Protein AF-A0A7J3A8C7-F1 (afdb_monomer_lite)

pLDDT: mean 96.93, std 1.84, range [90.69, 98.81]

Sequence (141 aa):
MLKIVFAKIGMIGITPMIEGLFDERAVRKDIVIRSVYSGCRMEPSDAKEVLETALALKPQLLIFVTPYLQGEGPMAGVEMLIGSGVPSCVVSNTATKEVLNKLEENNIGYIIVDADPMIGAKKEFLDPVEMCLFNSDIIRV

Structure (mmCIF, N/CA/C/O backbone):
data_AF-A0A7J3A8C7-F1
#
_entry.id   AF-A0A7J3A8C7-F1
#
loop_
_atom_site.group_PDB
_atom_site.id
_atom_site.type_symbol
_atom_site.label_atom_id
_atom_site.label_alt_id
_atom_site.label_comp_id
_atom_site.label_asym_id
_atom_site.label_entity_id
_atom_site.label_seq_id
_atom_site.pdbx_PDB_ins_code
_atom_site.Cartn_x
_atom_site.Cartn_y
_atom_site.Cartn_z
_atom_site.occupancy
_atom_site.B_iso_or_equiv
_atom_site.auth_seq_id
_atom_site.auth_comp_id
_atom_site.auth_asym_id
_atom_site.auth_atom_id
_atom_site.pdbx_PDB_model_num
ATOM 1 N N . MET A 1 1 ? -14.189 -7.184 17.480 1.00 90.69 1 MET A N 1
ATOM 2 C CA . MET A 1 1 ? -13.796 -7.614 16.127 1.00 90.69 1 MET A CA 1
ATOM 3 C C . MET A 1 1 ? -13.256 -6.388 15.418 1.00 90.69 1 MET A C 1
ATOM 5 O O . MET A 1 1 ? -14.015 -5.447 15.232 1.00 90.69 1 MET A O 1
ATOM 9 N N . LEU A 1 2 ? -11.952 -6.352 15.164 1.00 97.50 2 LEU A N 1
ATOM 10 C CA . LEU A 1 2 ? -11.239 -5.210 14.601 1.00 97.50 2 LEU A CA 1
ATOM 11 C C . LEU A 1 2 ? -11.478 -5.141 13.089 1.00 97.50 2 LEU A C 1
ATOM 13 O O . LEU A 1 2 ? -11.140 -6.082 12.372 1.00 97.50 2 LEU A O 1
ATOM 17 N N . LYS A 1 3 ? -12.049 -4.041 12.594 1.00 98.31 3 LYS A N 1
ATOM 18 C CA . LYS A 1 3 ? -12.200 -3.830 11.148 1.00 98.31 3 LYS A CA 1
ATOM 19 C C . LYS A 1 3 ? -10.958 -3.159 10.565 1.00 98.31 3 LYS A C 1
ATOM 21 O O . LYS A 1 3 ? -10.685 -2.002 10.881 1.00 98.31 3 LYS A O 1
ATOM 26 N N . ILE A 1 4 ? -10.270 -3.870 9.680 1.00 98.62 4 ILE A N 1
ATOM 27 C CA . ILE A 1 4 ? -9.095 -3.394 8.951 1.00 98.62 4 ILE A CA 1
ATOM 28 C C . ILE A 1 4 ? -9.500 -3.170 7.493 1.00 98.62 4 ILE A C 1
ATOM 30 O O . ILE A 1 4 ? -10.114 -4.046 6.877 1.00 98.62 4 ILE A O 1
ATOM 34 N N . VAL A 1 5 ? -9.183 -2.002 6.941 1.00 98.75 5 VAL A N 1
ATOM 35 C CA . VAL A 1 5 ? -9.403 -1.711 5.520 1.00 98.75 5 VAL A CA 1
ATOM 36 C C . VAL A 1 5 ? -8.072 -1.386 4.864 1.00 98.75 5 VAL A C 1
ATOM 38 O O . VAL A 1 5 ? -7.371 -0.480 5.304 1.00 98.75 5 VAL A O 1
ATOM 41 N N . PHE A 1 6 ? -7.751 -2.113 3.800 1.00 98.75 6 PHE A N 1
ATOM 42 C CA . PHE A 1 6 ? -6.632 -1.807 2.925 1.00 98.75 6 PHE A CA 1
ATOM 43 C C . PHE A 1 6 ? -7.115 -0.875 1.815 1.00 98.75 6 PHE A C 1
ATOM 45 O O . PHE A 1 6 ? -8.023 -1.215 1.058 1.00 98.75 6 PHE A O 1
ATOM 52 N N . ALA A 1 7 ? -6.530 0.311 1.744 1.00 98.62 7 ALA A N 1
ATOM 53 C CA . ALA A 1 7 ? -6.711 1.265 0.664 1.00 98.62 7 ALA A CA 1
ATOM 54 C C . ALA A 1 7 ? -5.462 1.187 -0.209 1.00 98.62 7 ALA A C 1
ATOM 56 O O . ALA A 1 7 ? -4.366 1.470 0.264 1.00 98.62 7 ALA A O 1
ATOM 57 N N . LYS A 1 8 ? -5.593 0.744 -1.454 1.00 98.75 8 LYS A N 1
ATOM 58 C CA . LYS A 1 8 ? -4.440 0.470 -2.313 1.00 98.75 8 LYS A CA 1
ATOM 59 C C . LYS A 1 8 ? -4.504 1.349 -3.555 1.00 98.75 8 LYS A C 1
ATOM 61 O O . LYS A 1 8 ? -5.568 1.461 -4.165 1.00 98.75 8 LYS A O 1
ATOM 66 N N . ILE A 1 9 ? -3.374 1.934 -3.934 1.00 98.56 9 ILE A N 1
ATOM 67 C CA . ILE A 1 9 ? -3.182 2.578 -5.236 1.00 98.56 9 ILE A CA 1
ATOM 68 C C . ILE A 1 9 ? -1.831 2.169 -5.814 1.00 98.56 9 ILE A C 1
ATOM 70 O O . ILE A 1 9 ? -0.885 1.918 -5.070 1.00 98.56 9 ILE A O 1
ATOM 74 N N . GLY A 1 10 ? -1.729 2.082 -7.138 1.00 96.94 10 GLY A N 1
ATOM 75 C CA . GLY A 1 10 ? -0.509 1.592 -7.776 1.00 96.94 10 GLY A CA 1
ATOM 76 C C . GLY A 1 10 ? -0.201 0.132 -7.419 1.00 96.94 10 GLY A C 1
ATOM 77 O O . GLY A 1 10 ? -1.049 -0.610 -6.924 1.00 96.94 10 GLY A O 1
ATOM 78 N N . MET A 1 11 ? 1.012 -0.322 -7.717 1.00 95.25 11 MET A N 1
ATOM 79 C CA . MET A 1 11 ? 1.408 -1.702 -7.449 1.00 95.25 11 MET A CA 1
ATOM 80 C C . MET A 1 11 ? 2.887 -1.778 -7.089 1.00 95.25 11 MET A C 1
ATOM 82 O O . MET A 1 11 ? 3.732 -1.238 -7.801 1.00 95.25 11 MET A O 1
ATOM 86 N N . ILE A 1 12 ? 3.156 -2.473 -5.991 1.00 95.25 12 ILE A N 1
ATOM 87 C CA . ILE A 1 12 ? 4.460 -2.984 -5.566 1.00 95.25 12 ILE A CA 1
ATOM 88 C C . ILE A 1 12 ? 4.294 -4.479 -5.247 1.00 95.25 12 ILE A C 1
ATOM 90 O O . ILE A 1 12 ? 3.163 -4.973 -5.164 1.00 95.25 12 ILE A O 1
ATOM 94 N N . GLY A 1 13 ? 5.385 -5.214 -5.085 1.00 95.62 13 GLY A N 1
ATOM 95 C CA . GLY A 1 13 ? 5.386 -6.660 -4.873 1.00 95.62 13 GLY A CA 1
ATOM 96 C C . GLY A 1 13 ? 4.529 -7.118 -3.693 1.00 95.62 13 GLY A C 1
ATOM 97 O O . GLY A 1 13 ? 3.874 -8.157 -3.787 1.00 95.62 13 GLY A O 1
ATOM 98 N N . ILE A 1 14 ? 4.434 -6.332 -2.614 1.00 95.44 14 ILE A N 1
ATOM 99 C CA . ILE A 1 14 ? 3.587 -6.680 -1.459 1.00 95.44 14 ILE A CA 1
ATOM 100 C C . ILE A 1 14 ? 2.078 -6.472 -1.712 1.00 95.44 14 ILE A C 1
ATOM 102 O O . ILE A 1 14 ? 1.244 -7.112 -1.064 1.00 95.44 14 ILE A O 1
ATOM 106 N N . THR A 1 15 ? 1.691 -5.605 -2.659 1.00 96.00 15 THR A N 1
ATOM 107 C CA . THR A 1 15 ? 0.291 -5.196 -2.913 1.00 96.00 15 THR A CA 1
ATOM 108 C C . THR A 1 15 ? -0.698 -6.361 -3.109 1.00 96.00 15 THR A C 1
ATOM 110 O O . THR A 1 15 ? -1.824 -6.249 -2.605 1.00 96.00 15 THR A O 1
ATOM 113 N N . PRO A 1 16 ? -0.354 -7.463 -3.811 1.00 93.81 16 PRO A N 1
ATOM 114 C CA . PRO A 1 16 ? -1.271 -8.585 -4.031 1.00 93.81 16 PRO A CA 1
ATOM 115 C C . PRO A 1 16 ? -1.482 -9.482 -2.807 1.00 93.81 16 PRO A C 1
ATOM 117 O O . PRO A 1 16 ? -2.489 -10.181 -2.744 1.00 93.81 16 PRO A O 1
ATOM 120 N N . MET A 1 17 ? -0.537 -9.494 -1.862 1.00 92.94 17 MET A N 1
ATOM 121 C CA . MET A 1 17 ? -0.492 -10.489 -0.783 1.00 92.94 17 MET A CA 1
ATOM 122 C C . MET A 1 17 ? -0.814 -9.915 0.593 1.00 92.94 17 MET A C 1
ATOM 124 O O . MET A 1 17 ? -1.193 -10.670 1.489 1.00 92.94 17 MET A O 1
ATOM 128 N N . ILE A 1 18 ? -0.664 -8.600 0.775 1.00 96.19 18 ILE A N 1
ATOM 129 C CA . ILE A 1 18 ? -0.623 -7.973 2.098 1.00 96.19 18 ILE A CA 1
ATOM 130 C C . ILE A 1 18 ? -1.844 -8.277 2.975 1.00 96.19 18 ILE A C 1
ATOM 132 O O . ILE A 1 18 ? -1.690 -8.472 4.177 1.00 96.19 18 ILE A O 1
ATOM 136 N N . GLU A 1 19 ? -3.048 -8.382 2.405 1.00 95.19 19 GLU A N 1
ATOM 137 C CA . GLU A 1 19 ? -4.246 -8.719 3.182 1.00 95.19 19 GLU A CA 1
ATOM 138 C C . GLU A 1 19 ? -4.251 -10.176 3.649 1.00 95.19 19 GLU A C 1
ATOM 140 O O . GLU A 1 19 ? -4.655 -10.470 4.775 1.00 95.19 19 GLU A O 1
ATOM 145 N N . GLY A 1 20 ? -3.774 -11.086 2.794 1.00 95.56 20 GLY A N 1
ATOM 146 C CA . GLY A 1 20 ? -3.700 -12.516 3.082 1.00 95.56 20 GLY A CA 1
ATOM 147 C C . GLY A 1 20 ? -2.740 -12.842 4.226 1.00 95.56 20 GLY A C 1
ATOM 148 O O . GLY A 1 20 ? -2.959 -13.820 4.934 1.00 95.56 20 GLY A O 1
ATOM 149 N N . LEU A 1 21 ? -1.735 -11.992 4.472 1.00 95.69 21 LEU A N 1
ATOM 150 C CA . LEU A 1 21 ? -0.782 -12.154 5.579 1.00 95.69 21 LEU A CA 1
ATOM 151 C C . LEU A 1 21 ? -1.441 -12.075 6.967 1.00 95.69 21 LEU A C 1
ATOM 153 O O . LEU A 1 21 ? -0.867 -12.544 7.947 1.00 95.69 21 LEU A O 1
ATOM 157 N N . PHE A 1 22 ? -2.629 -11.473 7.074 1.00 96.00 22 PHE A N 1
ATOM 158 C CA . PHE A 1 22 ? -3.314 -11.276 8.355 1.00 96.00 22 PHE A CA 1
ATOM 159 C C . PHE A 1 22 ? -4.270 -12.421 8.727 1.00 96.00 22 PHE A C 1
ATOM 161 O O . PHE A 1 22 ? -4.591 -12.564 9.915 1.00 96.00 22 PHE A O 1
ATOM 168 N N . ASP A 1 23 ? -4.746 -13.191 7.742 1.00 96.06 23 ASP A N 1
ATOM 169 C CA . ASP A 1 23 ? -5.695 -14.302 7.918 1.00 96.06 23 ASP A CA 1
ATOM 170 C C . ASP A 1 23 ? -5.688 -15.245 6.702 1.00 96.06 23 ASP A C 1
ATOM 172 O O . ASP A 1 23 ? -6.621 -15.289 5.898 1.00 96.06 23 ASP A O 1
ATOM 176 N N . GLU A 1 24 ? -4.617 -16.020 6.566 1.00 95.19 24 GLU A N 1
ATOM 177 C CA . GLU A 1 24 ? -4.309 -16.839 5.391 1.00 95.19 24 GLU A CA 1
ATOM 178 C C . GLU A 1 24 ? -5.337 -17.949 5.123 1.00 95.19 24 GLU A C 1
ATOM 180 O O . GLU A 1 24 ? -5.502 -18.403 3.991 1.00 95.19 24 GLU A O 1
ATOM 185 N N . ARG A 1 25 ? -6.049 -18.385 6.170 1.00 96.12 25 ARG A N 1
ATOM 186 C CA . ARG A 1 25 ? -7.102 -19.412 6.099 1.00 96.12 25 ARG A CA 1
ATOM 187 C C . ARG A 1 25 ? -8.513 -18.858 6.279 1.00 96.12 25 ARG A C 1
ATOM 189 O O . ARG A 1 25 ? -9.456 -19.647 6.261 1.00 96.12 25 ARG A O 1
ATOM 196 N N . ALA A 1 26 ? -8.675 -17.546 6.452 1.00 95.25 26 ALA A N 1
ATOM 197 C CA . ALA A 1 26 ? -9.965 -16.903 6.715 1.00 95.25 26 ALA A CA 1
ATOM 198 C C . ALA A 1 26 ? -10.720 -17.491 7.932 1.00 95.25 26 ALA A C 1
ATOM 200 O O . ALA A 1 26 ? -11.943 -17.651 7.906 1.00 95.25 26 ALA A O 1
ATOM 201 N N . VAL A 1 27 ? -9.995 -17.875 8.990 1.00 96.94 27 VAL A N 1
ATOM 202 C CA . VAL A 1 27 ? -10.575 -18.516 10.193 1.00 96.94 27 VAL A CA 1
ATOM 203 C C . VAL A 1 27 ? -10.544 -17.619 11.423 1.00 96.94 27 VAL A C 1
ATOM 205 O O . VAL A 1 27 ? -11.119 -17.979 12.461 1.00 96.94 27 VAL A O 1
ATOM 208 N N . ARG A 1 28 ? -9.882 -16.460 11.345 1.00 97.44 28 ARG A N 1
ATOM 209 C CA . ARG A 1 28 ? -9.836 -15.527 12.466 1.00 97.44 28 ARG A CA 1
ATOM 210 C C . ARG A 1 28 ? -11.216 -14.939 12.732 1.00 97.44 28 ARG A C 1
ATOM 212 O O . ARG A 1 28 ? -11.961 -14.564 11.835 1.00 97.44 28 ARG A O 1
ATOM 219 N N . LYS A 1 29 ? -11.561 -14.854 14.016 1.00 96.94 29 LYS A N 1
ATOM 220 C CA . LYS A 1 29 ? -12.848 -14.309 14.492 1.00 96.94 29 LYS A CA 1
ATOM 221 C C . LYS A 1 29 ? -12.701 -12.934 15.134 1.00 96.94 29 LYS A C 1
ATOM 223 O O . LYS A 1 29 ? -13.690 -12.300 15.498 1.00 96.94 29 LYS A O 1
ATOM 228 N N . ASP A 1 30 ? -11.468 -12.486 15.319 1.00 97.62 30 ASP A N 1
ATOM 229 C CA . ASP A 1 30 ? -11.125 -11.248 15.998 1.00 97.62 30 ASP A CA 1
ATOM 230 C C . ASP A 1 30 ? -10.904 -10.076 15.034 1.00 97.62 30 ASP A C 1
ATOM 232 O O . ASP A 1 30 ? -10.972 -8.932 15.486 1.00 97.62 30 ASP A O 1
ATOM 236 N N . ILE A 1 31 ? -10.762 -10.328 13.726 1.00 97.69 31 ILE A N 1
ATOM 237 C CA . ILE A 1 31 ? -10.582 -9.307 12.684 1.00 97.69 31 ILE A CA 1
ATOM 238 C C . ILE A 1 31 ? -11.575 -9.465 11.522 1.00 97.69 31 ILE A C 1
ATOM 240 O O . ILE A 1 31 ? -12.090 -10.550 11.273 1.00 97.69 31 ILE A O 1
ATOM 244 N N . VAL A 1 32 ? -11.839 -8.372 10.804 1.00 97.56 32 VAL A N 1
ATOM 245 C CA . VAL A 1 32 ? -12.519 -8.366 9.497 1.00 97.56 32 VAL A CA 1
ATOM 246 C C . VAL A 1 32 ? -11.716 -7.497 8.555 1.00 97.56 32 VAL A C 1
ATOM 248 O O . VAL A 1 32 ? -11.488 -6.325 8.850 1.00 97.56 32 VAL A O 1
ATOM 251 N N . ILE A 1 33 ? -11.351 -8.058 7.408 1.00 97.94 33 ILE A N 1
ATOM 252 C CA . ILE A 1 33 ? -10.555 -7.372 6.396 1.00 97.94 33 ILE A CA 1
ATOM 253 C C . ILE A 1 33 ? -11.444 -6.983 5.210 1.00 97.94 33 ILE A C 1
ATOM 255 O O . ILE A 1 33 ? -12.315 -7.746 4.773 1.00 97.94 33 ILE A O 1
ATOM 259 N N . ARG A 1 34 ? -11.248 -5.772 4.694 1.00 98.06 34 ARG A N 1
ATOM 260 C CA . ARG A 1 34 ? -11.751 -5.318 3.390 1.00 98.06 34 ARG A CA 1
ATOM 261 C C . ARG A 1 34 ? -10.622 -4.643 2.626 1.00 98.06 34 ARG A C 1
ATOM 263 O O . ARG A 1 34 ? -9.683 -4.146 3.237 1.00 98.06 34 ARG A O 1
ATOM 270 N N . SER A 1 35 ? -10.746 -4.613 1.307 1.00 98.06 35 SER A N 1
ATOM 271 C CA . SER A 1 35 ? -9.792 -3.950 0.427 1.00 98.06 35 SER A CA 1
ATOM 272 C C . SER A 1 35 ? -10.533 -3.108 -0.601 1.00 98.06 35 SER A C 1
ATOM 274 O O . SER A 1 35 ? -11.578 -3.528 -1.104 1.00 98.06 35 SER A O 1
ATOM 276 N N . VAL A 1 36 ? -10.001 -1.924 -0.881 1.00 98.62 36 VAL A N 1
ATOM 277 C CA . VAL A 1 36 ? -10.419 -1.033 -1.963 1.00 98.62 36 VAL A CA 1
ATOM 278 C C . VAL A 1 36 ? -9.173 -0.731 -2.784 1.00 98.62 36 VAL A C 1
ATOM 280 O O . VAL A 1 36 ? -8.144 -0.358 -2.220 1.00 98.62 36 VAL A O 1
ATOM 283 N N . TYR A 1 37 ? -9.249 -0.919 -4.101 1.00 98.44 37 TYR A N 1
ATOM 284 C CA . TYR A 1 37 ? -8.078 -0.862 -4.968 1.00 98.44 37 TYR A CA 1
ATOM 285 C C . TYR A 1 37 ? -8.387 -0.194 -6.310 1.00 98.44 37 TYR A C 1
ATOM 287 O O . TYR A 1 37 ? -9.329 -0.599 -6.987 1.00 98.44 37 TYR A O 1
ATOM 295 N N . SER A 1 38 ? -7.564 0.775 -6.719 1.00 98.19 38 SER A N 1
ATOM 296 C CA . SER A 1 38 ? -7.619 1.419 -8.046 1.00 98.19 38 SER A CA 1
ATOM 297 C C . SER A 1 38 ? -6.877 0.640 -9.146 1.00 98.19 38 SER A C 1
ATOM 299 O O . SER A 1 38 ? -6.766 1.109 -10.282 1.00 98.19 38 SER A O 1
ATOM 301 N N . GLY A 1 39 ? -6.322 -0.536 -8.834 1.00 96.31 39 GLY A N 1
ATOM 302 C CA . GLY A 1 39 ? -5.379 -1.212 -9.723 1.00 96.31 39 GLY A CA 1
ATOM 303 C C . GLY A 1 39 ? -4.045 -0.461 -9.789 1.00 96.31 39 GLY A C 1
ATOM 304 O O . GLY A 1 39 ? -3.624 0.193 -8.839 1.00 96.31 39 GLY A O 1
ATOM 305 N N . CYS A 1 40 ? -3.386 -0.495 -10.946 1.00 94.81 40 CYS A N 1
ATOM 306 C CA . CYS A 1 40 ? -2.101 0.187 -11.132 1.00 94.81 40 CYS A CA 1
ATOM 307 C C . CYS A 1 40 ? -2.207 1.722 -11.199 1.00 94.81 40 CYS A C 1
ATOM 309 O O . CYS A 1 40 ? -1.183 2.395 -11.298 1.00 94.81 40 CYS A O 1
ATOM 311 N N . ARG A 1 41 ? -3.420 2.288 -11.181 1.00 97.56 41 ARG A N 1
ATOM 312 C CA . ARG A 1 41 ? -3.629 3.738 -11.215 1.00 97.56 41 ARG A CA 1
ATOM 313 C C . ARG A 1 41 ? -3.356 4.367 -9.851 1.00 97.56 41 ARG A C 1
ATOM 315 O O . ARG A 1 41 ? -3.709 3.789 -8.824 1.00 97.56 41 ARG A O 1
ATOM 322 N N . MET A 1 42 ? -2.743 5.546 -9.846 1.00 96.94 42 MET A N 1
ATOM 323 C CA . MET A 1 42 ? -2.308 6.233 -8.626 1.00 96.94 42 MET A CA 1
ATOM 324 C C . MET A 1 42 ? -2.308 7.759 -8.775 1.00 96.94 42 MET A C 1
ATOM 326 O O . MET A 1 42 ? -1.475 8.435 -8.178 1.00 96.94 42 MET A O 1
ATOM 330 N N . GLU A 1 43 ? -3.219 8.313 -9.578 1.00 98.25 43 GLU A N 1
ATOM 331 C CA . GLU A 1 43 ? -3.400 9.766 -9.645 1.00 98.25 43 GLU A CA 1
ATOM 332 C C . GLU A 1 43 ? -4.075 10.284 -8.359 1.00 98.25 43 GLU A C 1
ATOM 334 O O . GLU A 1 43 ? -4.734 9.515 -7.650 1.00 98.25 43 GLU A O 1
ATOM 339 N N . PRO A 1 44 ? -3.994 11.590 -8.047 1.00 98.62 44 PRO A N 1
ATOM 340 C CA . PRO A 1 44 ? -4.683 12.170 -6.889 1.00 98.62 44 PRO A CA 1
ATOM 341 C C . PRO A 1 44 ? -6.188 11.874 -6.828 1.00 98.62 44 PRO A C 1
ATOM 343 O O . PRO A 1 44 ? -6.741 11.674 -5.746 1.00 98.62 44 PRO A O 1
ATOM 346 N N . SER A 1 45 ? -6.864 11.809 -7.979 1.00 98.44 45 SER A N 1
ATOM 347 C CA . SER A 1 45 ? -8.278 11.424 -8.049 1.00 98.44 45 SER A CA 1
ATOM 348 C C . SER A 1 45 ? -8.509 9.958 -7.679 1.00 98.44 45 SER A C 1
ATOM 350 O O . SER A 1 45 ? -9.490 9.664 -6.999 1.00 98.44 45 SER A O 1
ATOM 352 N N . ASP A 1 46 ? -7.598 9.062 -8.070 1.00 98.50 46 ASP A N 1
ATOM 353 C CA . ASP A 1 46 ? -7.663 7.636 -7.737 1.00 98.50 46 ASP A CA 1
ATOM 354 C C . ASP A 1 46 ? -7.445 7.430 -6.227 1.00 98.50 46 ASP A C 1
ATOM 356 O O . ASP A 1 46 ? -8.198 6.700 -5.582 1.00 98.50 46 ASP A O 1
ATOM 360 N N . ALA A 1 47 ? -6.469 8.134 -5.637 1.00 98.50 47 ALA A N 1
ATOM 361 C CA . ALA A 1 47 ? -6.234 8.128 -4.190 1.00 98.50 47 ALA A CA 1
ATOM 362 C C . ALA A 1 47 ? -7.473 8.588 -3.414 1.00 98.50 47 ALA A C 1
ATOM 364 O O . ALA A 1 47 ? -7.874 7.951 -2.436 1.00 98.50 47 ALA A O 1
ATOM 365 N N . LYS A 1 48 ? -8.114 9.659 -3.893 1.00 98.44 48 LYS A N 1
ATOM 366 C CA . LYS A 1 48 ? -9.336 10.193 -3.300 1.00 98.44 48 LYS A CA 1
ATOM 367 C C . LYS A 1 48 ? -10.489 9.198 -3.343 1.00 98.44 48 LYS A C 1
ATOM 369 O O . LYS A 1 48 ? -11.078 8.922 -2.302 1.00 98.44 48 LYS A O 1
ATOM 374 N N . GLU A 1 49 ? -10.784 8.638 -4.511 1.00 98.62 49 GLU A N 1
ATOM 375 C CA . GLU A 1 49 ? -11.870 7.667 -4.684 1.00 98.62 49 GLU A CA 1
ATOM 376 C C . GLU A 1 49 ? -11.675 6.433 -3.789 1.00 98.62 49 GLU A C 1
ATOM 378 O O . GLU A 1 49 ? -12.596 6.005 -3.079 1.00 98.62 49 GLU A O 1
ATOM 383 N N . VAL A 1 50 ? -10.455 5.886 -3.779 1.00 98.81 50 VAL A N 1
ATOM 384 C CA . VAL A 1 50 ? -10.109 4.710 -2.976 1.00 98.81 50 VAL A CA 1
ATOM 385 C C . VAL A 1 50 ? -10.250 5.003 -1.485 1.00 98.81 50 VAL A C 1
ATOM 387 O O . VAL A 1 50 ? -10.860 4.206 -0.768 1.00 98.81 50 VAL A O 1
ATOM 390 N N . LEU A 1 51 ? -9.728 6.133 -0.998 1.00 98.69 51 LEU A N 1
ATOM 391 C CA . LEU A 1 51 ? -9.779 6.464 0.426 1.00 98.69 51 LEU A CA 1
ATOM 392 C C . LEU A 1 51 ? -11.171 6.877 0.899 1.00 98.69 51 LEU A C 1
ATOM 394 O O . LEU A 1 51 ? -11.564 6.469 1.989 1.00 98.69 51 LEU A O 1
ATOM 398 N N . GLU A 1 52 ? -11.950 7.612 0.104 1.00 98.56 52 GLU A N 1
ATOM 399 C CA . GLU A 1 52 ? -13.352 7.912 0.434 1.00 98.56 52 GLU A CA 1
ATOM 400 C C . GLU A 1 52 ? -14.157 6.618 0.589 1.00 98.56 52 GLU A C 1
ATOM 402 O O . GLU A 1 52 ? -14.865 6.427 1.584 1.00 98.56 52 GLU A O 1
ATOM 407 N N . THR A 1 53 ? -13.980 5.681 -0.344 1.00 98.75 53 THR A N 1
ATOM 408 C CA . THR A 1 53 ? -14.627 4.366 -0.287 1.00 98.75 53 THR A CA 1
ATOM 409 C C . THR A 1 53 ? -14.138 3.556 0.916 1.00 98.75 53 THR A C 1
ATOM 411 O O . THR A 1 53 ? -14.946 2.961 1.631 1.00 98.75 53 THR A O 1
ATOM 414 N N . ALA A 1 54 ? -12.831 3.556 1.192 1.00 98.62 54 ALA A N 1
ATOM 415 C CA . ALA A 1 54 ? -12.253 2.857 2.336 1.00 98.62 54 ALA A CA 1
ATOM 416 C C . ALA A 1 54 ? -12.776 3.408 3.672 1.00 98.62 54 ALA A C 1
ATOM 418 O O . ALA A 1 54 ? -13.173 2.634 4.545 1.00 98.62 54 ALA A O 1
ATOM 419 N N . LEU A 1 55 ? -12.842 4.731 3.826 1.00 98.38 55 LEU A N 1
ATOM 420 C CA . LEU A 1 55 ? -13.357 5.400 5.022 1.00 98.38 55 LEU A CA 1
ATOM 421 C C . LEU A 1 55 ? -14.863 5.171 5.206 1.00 98.38 55 LEU A C 1
ATOM 423 O O . LEU A 1 55 ? -15.318 4.974 6.336 1.00 98.38 55 LEU A O 1
ATOM 427 N N . ALA A 1 56 ? -15.638 5.098 4.119 1.00 98.44 56 ALA A N 1
ATOM 428 C CA . ALA A 1 56 ? -17.066 4.775 4.170 1.00 98.44 56 ALA A CA 1
ATOM 429 C C . ALA A 1 56 ? -17.344 3.381 4.767 1.00 98.44 56 ALA A C 1
ATOM 431 O O . ALA A 1 56 ? -18.399 3.158 5.372 1.00 98.44 56 ALA A O 1
ATOM 432 N N . LEU A 1 57 ? -16.379 2.454 4.691 1.00 98.31 57 LEU A N 1
ATOM 433 C CA . LEU A 1 57 ? -16.456 1.146 5.352 1.00 98.31 57 LEU A CA 1
ATOM 434 C C . LEU A 1 57 ? -16.284 1.225 6.880 1.00 98.31 57 LEU A C 1
ATOM 436 O O . LEU A 1 57 ? -16.477 0.209 7.560 1.00 98.31 57 LEU A O 1
ATOM 440 N N . LYS A 1 58 ? -15.980 2.409 7.428 1.00 97.81 58 LYS A N 1
ATOM 441 C CA . LYS A 1 58 ? -15.748 2.695 8.854 1.00 97.81 58 LYS A CA 1
ATOM 442 C C . LYS A 1 58 ? -14.666 1.788 9.468 1.00 97.81 58 LYS A C 1
ATOM 444 O O . LYS A 1 58 ? -14.985 1.024 10.389 1.00 97.81 58 LYS A O 1
ATOM 449 N N . PRO A 1 59 ? -13.430 1.787 8.926 1.00 98.31 59 PRO A N 1
ATOM 450 C CA . PRO A 1 59 ? -12.310 1.050 9.502 1.00 98.31 59 PRO A CA 1
ATOM 451 C C . PRO A 1 59 ? -12.003 1.511 10.925 1.00 98.31 59 PRO A C 1
ATOM 453 O O . PRO A 1 59 ? -12.191 2.672 11.275 1.00 98.31 59 PRO A O 1
ATOM 456 N N . GLN A 1 60 ? -11.483 0.589 11.728 1.00 98.50 60 GLN A N 1
ATOM 457 C CA . GLN A 1 60 ? -10.806 0.901 12.988 1.00 98.50 60 GLN A CA 1
ATOM 458 C C . GLN A 1 60 ? -9.286 0.991 12.800 1.00 98.50 60 GLN A C 1
ATOM 460 O O . GLN A 1 60 ? -8.604 1.585 13.628 1.00 98.50 60 GLN A O 1
ATOM 465 N N . LEU A 1 61 ? -8.777 0.399 11.717 1.00 98.44 61 LEU A N 1
ATOM 466 C CA . LEU A 1 61 ? -7.416 0.539 11.224 1.00 98.44 61 LEU A CA 1
ATOM 467 C C . LEU A 1 61 ? -7.470 0.649 9.698 1.00 98.44 61 LEU A C 1
ATOM 469 O O . LEU A 1 61 ? -8.101 -0.190 9.044 1.00 98.44 61 LEU A O 1
ATOM 473 N N . LEU A 1 62 ? -6.820 1.665 9.139 1.00 98.69 62 LEU A N 1
ATOM 474 C CA . LEU A 1 62 ? -6.687 1.847 7.697 1.00 98.69 62 LEU A CA 1
ATOM 475 C C . LEU A 1 62 ? -5.225 1.643 7.290 1.00 98.69 62 LEU A C 1
ATOM 477 O O . LEU A 1 62 ? -4.323 2.266 7.843 1.00 98.69 62 LEU A O 1
ATOM 481 N N . ILE A 1 63 ? -4.984 0.746 6.338 1.00 98.75 63 ILE A N 1
ATOM 482 C CA . ILE A 1 63 ? -3.649 0.490 5.792 1.00 98.75 63 ILE A CA 1
ATOM 483 C C . ILE A 1 63 ? -3.619 1.012 4.361 1.00 98.75 63 ILE A C 1
ATOM 485 O O . ILE A 1 63 ? -4.310 0.476 3.495 1.00 98.75 63 ILE A O 1
ATOM 489 N N . PHE A 1 64 ? -2.856 2.073 4.119 1.00 98.69 64 PHE A N 1
ATOM 490 C CA . PHE A 1 64 ? -2.713 2.679 2.802 1.00 98.69 64 PHE A CA 1
ATOM 491 C C . PHE A 1 64 ? -1.463 2.139 2.111 1.00 98.69 64 PHE A C 1
ATOM 493 O O . PHE A 1 64 ? -0.359 2.329 2.608 1.00 98.69 64 PHE A O 1
ATOM 500 N N . VAL A 1 65 ? -1.626 1.447 0.986 1.00 98.69 65 VAL A N 1
ATOM 501 C CA . VAL A 1 65 ? -0.531 0.788 0.262 1.00 98.69 65 VAL A CA 1
ATOM 502 C C . VAL A 1 65 ? -0.305 1.501 -1.061 1.00 98.69 65 VAL A C 1
ATOM 504 O O . VAL A 1 65 ? -1.234 1.606 -1.864 1.00 98.69 65 VAL A O 1
ATOM 507 N N . THR A 1 66 ? 0.919 1.971 -1.293 1.00 98.38 66 THR A N 1
ATOM 508 C CA . THR A 1 66 ? 1.266 2.705 -2.513 1.00 98.38 66 THR A CA 1
ATOM 509 C C . THR A 1 66 ? 2.761 2.640 -2.827 1.00 98.38 66 THR A C 1
ATOM 511 O O . THR A 1 66 ? 3.571 2.737 -1.905 1.00 98.38 66 THR A O 1
ATOM 514 N N . PRO A 1 67 ? 3.181 2.537 -4.102 1.00 96.94 67 PRO A N 1
ATOM 515 C CA . PRO A 1 67 ? 4.567 2.812 -4.483 1.00 96.94 67 PRO A CA 1
ATOM 516 C C . PRO A 1 67 ? 4.937 4.273 -4.198 1.00 96.94 67 PRO A C 1
ATOM 518 O O . PRO A 1 67 ? 4.056 5.133 -4.165 1.00 96.94 67 PRO A O 1
ATOM 521 N N . TYR A 1 68 ? 6.242 4.537 -4.078 1.00 95.50 68 TYR A N 1
ATOM 522 C CA . TYR A 1 68 ? 6.866 5.860 -4.223 1.00 95.50 68 TYR A CA 1
ATOM 523 C C . TYR A 1 68 ? 6.118 7.000 -3.509 1.00 95.50 68 TYR A C 1
ATOM 525 O O . TYR A 1 68 ? 5.364 7.763 -4.117 1.00 95.50 68 TYR A O 1
ATOM 533 N N . LEU A 1 69 ? 6.330 7.130 -2.200 1.00 96.19 69 LEU A N 1
ATOM 534 C CA . LEU A 1 69 ? 5.407 7.877 -1.348 1.00 96.19 69 LEU A CA 1
ATOM 535 C C . LEU A 1 69 ? 5.369 9.396 -1.590 1.00 96.19 69 LEU A C 1
ATOM 537 O O . LEU A 1 69 ? 4.366 10.038 -1.313 1.00 96.19 69 LEU A O 1
ATOM 541 N N . GLN A 1 70 ? 6.429 9.969 -2.151 1.00 96.06 70 GLN A N 1
ATOM 542 C CA . GLN A 1 70 ? 6.503 11.383 -2.535 1.00 96.06 70 GLN A CA 1
ATOM 543 C C . GLN A 1 70 ? 5.782 11.718 -3.860 1.00 96.06 70 GLN A C 1
ATOM 545 O O . GLN A 1 70 ? 5.843 12.859 -4.315 1.00 96.06 70 GLN A O 1
ATOM 550 N N . GLY A 1 71 ? 5.131 10.749 -4.515 1.00 97.06 71 GLY A N 1
ATOM 551 C CA . GLY A 1 71 ? 4.297 11.003 -5.695 1.00 97.06 71 GLY A CA 1
ATOM 552 C C . GLY A 1 71 ? 3.024 11.794 -5.364 1.00 97.06 71 GLY A C 1
ATOM 553 O O . GLY A 1 71 ? 2.535 11.748 -4.240 1.00 97.06 71 GLY A O 1
ATOM 554 N N . GLU A 1 72 ? 2.445 12.484 -6.352 1.00 98.06 72 GLU A N 1
ATOM 555 C CA . GLU A 1 72 ? 1.277 13.358 -6.134 1.00 98.06 72 GLU A CA 1
ATOM 556 C C . GLU A 1 72 ? 0.047 12.610 -5.596 1.00 98.06 72 GLU A C 1
ATOM 558 O O . GLU A 1 72 ? -0.560 13.050 -4.622 1.00 98.06 72 GLU A O 1
ATOM 563 N N . GLY A 1 73 ? -0.318 11.467 -6.186 1.00 98.38 73 GLY A N 1
ATOM 564 C CA . GLY A 1 73 ? -1.421 10.642 -5.681 1.00 98.38 73 GLY A CA 1
ATOM 565 C C . GLY A 1 73 ? -1.156 10.008 -4.312 1.00 98.38 73 GLY A C 1
ATOM 566 O O . GLY A 1 73 ? -2.002 10.149 -3.427 1.00 98.38 73 GLY A O 1
ATOM 567 N N . PRO A 1 74 ? 0.009 9.371 -4.086 1.00 98.38 74 PRO A N 1
ATOM 568 C CA . PRO A 1 74 ? 0.429 8.919 -2.760 1.00 98.38 74 PRO A CA 1
ATOM 569 C C . PRO A 1 74 ? 0.332 10.019 -1.688 1.00 98.38 74 PRO A C 1
ATOM 571 O O . PRO A 1 74 ? -0.288 9.804 -0.645 1.00 98.38 74 PRO A O 1
ATOM 574 N N . MET A 1 75 ? 0.849 11.221 -1.966 1.00 98.38 75 MET A N 1
ATOM 575 C CA . MET A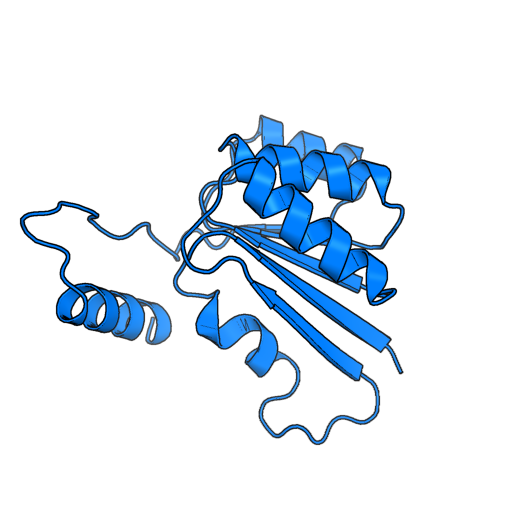 1 75 ? 0.785 12.359 -1.043 1.00 98.38 75 MET A CA 1
ATOM 576 C C . MET A 1 75 ? -0.639 12.875 -0.835 1.00 98.38 75 MET A C 1
ATOM 578 O O . MET A 1 75 ? -1.011 13.166 0.299 1.00 98.38 75 MET A O 1
ATOM 582 N N . ALA A 1 76 ? -1.469 12.932 -1.882 1.00 98.38 76 ALA A N 1
ATOM 583 C CA . ALA A 1 76 ? -2.891 13.249 -1.734 1.00 98.38 76 ALA A CA 1
ATOM 584 C C . ALA A 1 76 ? -3.591 12.250 -0.797 1.00 98.38 76 ALA A C 1
ATOM 586 O O . ALA A 1 76 ? -4.412 12.642 0.034 1.00 98.38 76 ALA A O 1
ATOM 587 N N . GLY A 1 77 ? -3.213 10.971 -0.883 1.00 98.25 77 GLY A N 1
ATOM 588 C CA . GLY A 1 77 ? -3.667 9.948 0.047 1.00 98.25 77 GLY A CA 1
ATOM 589 C C . GLY A 1 77 ? -3.224 10.218 1.484 1.00 98.25 77 GLY A C 1
ATOM 590 O O . GLY A 1 77 ? -4.051 10.180 2.394 1.00 98.25 77 GLY A O 1
ATOM 591 N N . VAL A 1 78 ? -1.955 10.577 1.694 1.00 98.12 78 VAL A N 1
ATOM 592 C CA . VAL A 1 78 ? -1.430 10.962 3.016 1.00 98.12 78 VAL A CA 1
ATOM 593 C C . VAL A 1 78 ? -2.209 12.141 3.611 1.00 98.12 78 VAL A C 1
ATOM 595 O O . VAL A 1 78 ? -2.622 12.049 4.766 1.00 98.12 78 VAL A O 1
ATOM 598 N N . GLU A 1 79 ? -2.493 13.205 2.849 1.00 97.94 79 GLU A N 1
ATOM 599 C CA . GLU A 1 79 ? -3.292 14.338 3.357 1.00 97.94 79 GLU A CA 1
ATOM 600 C C . GLU A 1 79 ? -4.685 13.902 3.831 1.00 97.94 79 GLU A C 1
ATOM 602 O O . GLU A 1 79 ? -5.189 14.375 4.853 1.00 97.94 79 GLU A O 1
ATOM 607 N N . MET A 1 80 ? -5.314 12.973 3.109 1.00 98.12 80 MET A N 1
ATOM 608 C CA . MET A 1 80 ? -6.614 12.436 3.501 1.00 98.12 80 MET A CA 1
ATOM 609 C C . MET A 1 80 ? -6.540 11.603 4.780 1.00 98.12 80 MET A C 1
ATOM 611 O O . MET A 1 80 ? -7.451 11.684 5.604 1.00 98.12 80 MET A O 1
ATOM 615 N N . LEU A 1 81 ? -5.466 10.832 4.978 1.00 97.56 81 LEU A N 1
ATOM 616 C CA . LEU A 1 81 ? -5.256 10.088 6.222 1.00 97.56 81 LEU A CA 1
ATOM 617 C C . LEU A 1 81 ? -5.112 11.032 7.415 1.00 97.56 81 LEU A C 1
ATOM 619 O O . LEU A 1 81 ? -5.782 10.809 8.426 1.00 97.56 81 LEU A O 1
ATOM 623 N N . ILE A 1 82 ? -4.327 12.105 7.268 1.00 96.56 82 ILE A N 1
ATOM 624 C CA . ILE A 1 82 ? -4.149 13.146 8.294 1.00 96.56 82 ILE A CA 1
ATOM 625 C C . ILE A 1 82 ? -5.511 13.722 8.711 1.00 96.56 82 ILE A C 1
ATOM 627 O O . ILE A 1 82 ? -5.807 13.835 9.900 1.00 96.56 82 ILE A O 1
ATOM 631 N N . GLY A 1 83 ? -6.375 14.029 7.740 1.00 94.56 83 GLY A N 1
ATOM 632 C CA . GLY A 1 83 ? -7.711 14.573 7.997 1.00 94.56 83 GLY A CA 1
ATOM 633 C C . GLY A 1 83 ? -8.748 13.560 8.503 1.00 94.56 83 GLY A C 1
ATOM 634 O O . GLY A 1 83 ? -9.816 13.967 8.957 1.00 94.56 83 GLY A O 1
ATOM 635 N N . SER A 1 84 ? -8.475 12.252 8.423 1.00 95.38 84 SER A N 1
ATOM 636 C CA . SER A 1 84 ? -9.479 11.210 8.692 1.00 95.38 84 SER A CA 1
ATOM 637 C C . SER A 1 84 ? -9.725 10.935 10.178 1.00 95.38 84 SER A C 1
ATOM 639 O O . SER A 1 84 ? -10.802 10.464 10.545 1.00 95.38 84 SER A O 1
ATOM 641 N N . GLY A 1 85 ? -8.720 11.165 11.032 1.00 92.38 85 GLY A N 1
ATOM 642 C CA . GLY A 1 85 ? -8.744 10.776 12.447 1.00 92.38 85 GLY A CA 1
ATOM 643 C C . GLY A 1 85 ? -8.795 9.259 12.702 1.00 92.38 85 GLY A C 1
ATOM 644 O O . GLY A 1 85 ? -8.954 8.838 13.848 1.00 92.38 85 GLY A O 1
ATOM 645 N N . VAL A 1 86 ? -8.677 8.427 11.661 1.00 97.50 86 VAL A N 1
ATOM 646 C CA . VAL A 1 86 ? -8.642 6.964 11.780 1.00 97.50 86 VAL A CA 1
ATOM 647 C C . VAL A 1 86 ? -7.196 6.518 12.016 1.00 97.50 86 VAL A C 1
ATOM 649 O O . VAL A 1 86 ? -6.311 6.963 11.280 1.00 97.50 86 VAL A O 1
ATOM 652 N N . PRO A 1 87 ? -6.926 5.609 12.977 1.00 98.31 87 PRO A N 1
ATOM 653 C CA . PRO A 1 87 ? -5.609 4.993 13.113 1.00 98.31 87 PRO A CA 1
ATOM 654 C C . PRO A 1 87 ? -5.146 4.413 11.776 1.00 98.31 87 PRO A C 1
ATOM 656 O O . PRO A 1 87 ? -5.833 3.571 11.190 1.00 98.31 87 PRO A O 1
ATOM 659 N N . SER A 1 88 ? -4.004 4.891 11.285 1.00 98.38 88 SER A N 1
ATOM 660 C CA . SER A 1 88 ? -3.563 4.629 9.917 1.00 98.38 88 SER A CA 1
ATOM 661 C C . SER A 1 88 ? -2.103 4.200 9.852 1.00 98.38 88 SER A C 1
ATOM 663 O O . SER A 1 88 ? -1.275 4.640 10.652 1.00 98.38 88 SER A O 1
ATOM 665 N N . CYS A 1 89 ? -1.797 3.343 8.881 1.00 98.44 89 CYS A N 1
ATOM 666 C CA . CYS A 1 89 ? -0.441 2.937 8.540 1.00 98.44 89 CYS A CA 1
ATOM 667 C C . CYS A 1 89 ? -0.235 3.027 7.027 1.00 98.44 89 CYS A C 1
ATOM 669 O O . CYS A 1 89 ? -1.082 2.560 6.265 1.00 98.44 89 CYS A O 1
ATOM 671 N N . VAL A 1 90 ? 0.882 3.602 6.594 1.00 98.56 90 VAL A N 1
ATOM 672 C CA . VAL A 1 90 ? 1.280 3.652 5.185 1.00 98.56 90 VAL A CA 1
ATOM 673 C C . VAL A 1 90 ? 2.285 2.546 4.887 1.00 98.56 90 VAL A C 1
ATOM 675 O O . VAL A 1 90 ? 3.254 2.374 5.616 1.00 98.56 90 VAL A O 1
ATOM 678 N N . VAL A 1 91 ? 2.094 1.815 3.795 1.00 98.56 91 VAL A N 1
ATOM 679 C CA . VAL A 1 91 ? 3.037 0.807 3.305 1.00 98.56 91 VAL A CA 1
ATOM 680 C C . VAL A 1 91 ? 3.517 1.220 1.925 1.00 98.56 91 VAL A C 1
ATOM 682 O O . VAL A 1 91 ? 2.713 1.397 1.008 1.00 98.56 91 VAL A O 1
ATOM 685 N N . SER A 1 92 ? 4.827 1.382 1.781 1.00 98.19 92 SER A N 1
ATOM 686 C CA . SER A 1 92 ? 5.452 1.783 0.523 1.00 98.19 92 SER A CA 1
ATOM 687 C C . SER A 1 92 ? 6.805 1.111 0.346 1.00 98.19 92 SER A C 1
ATOM 689 O O . SER A 1 92 ? 7.316 0.486 1.268 1.00 98.19 92 SER A O 1
ATOM 691 N N . 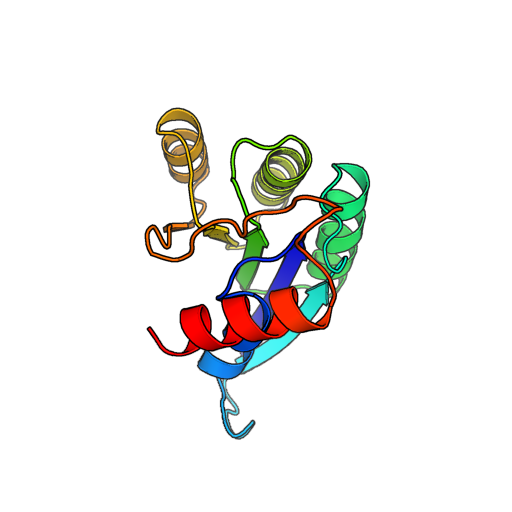ASN A 1 93 ? 7.396 1.243 -0.835 1.00 96.50 93 ASN A N 1
ATOM 692 C CA . ASN A 1 93 ? 8.751 0.775 -1.095 1.00 96.50 93 ASN A CA 1
ATOM 693 C C . ASN A 1 93 ? 9.818 1.855 -0.912 1.00 96.50 93 ASN A C 1
ATOM 695 O O . ASN A 1 93 ? 10.976 1.544 -0.676 1.00 96.50 93 ASN A O 1
ATOM 699 N N . THR A 1 94 ? 9.444 3.129 -1.041 1.00 96.75 94 THR A N 1
ATOM 700 C CA . THR A 1 94 ? 10.375 4.252 -0.900 1.00 96.75 94 THR A CA 1
ATOM 701 C C . THR A 1 94 ? 9.656 5.472 -0.334 1.00 96.75 94 THR A C 1
ATOM 703 O O . THR A 1 94 ? 8.488 5.717 -0.643 1.00 96.75 94 THR A O 1
ATOM 706 N N . ALA A 1 95 ? 10.365 6.253 0.477 1.00 97.31 95 ALA A N 1
ATOM 707 C CA . ALA A 1 95 ? 9.912 7.543 0.989 1.00 97.31 95 ALA A CA 1
ATOM 708 C C . ALA A 1 95 ? 11.117 8.463 1.224 1.00 97.31 95 ALA A C 1
ATOM 710 O O . ALA A 1 95 ? 12.200 7.995 1.588 1.00 97.31 95 ALA A O 1
ATOM 711 N N . THR A 1 96 ? 10.949 9.775 1.040 1.00 97.50 96 THR A N 1
ATOM 712 C CA . THR A 1 96 ? 11.972 10.743 1.466 1.00 97.50 96 THR A CA 1
ATOM 713 C C . THR A 1 96 ? 11.892 10.989 2.971 1.00 97.50 96 THR A C 1
ATOM 715 O O . THR A 1 96 ? 10.865 10.747 3.608 1.00 97.50 96 THR A O 1
ATOM 718 N N . LYS A 1 97 ? 12.970 11.526 3.554 1.00 97.62 97 LYS A N 1
ATOM 719 C CA . LYS A 1 97 ? 12.986 11.898 4.975 1.00 97.62 97 LYS A CA 1
ATOM 720 C C . LYS A 1 97 ? 11.914 12.931 5.317 1.00 97.62 97 LYS A C 1
ATOM 722 O O . LYS A 1 97 ? 11.326 12.836 6.386 1.00 97.62 97 LYS A O 1
ATOM 727 N N . GLU A 1 98 ? 11.639 13.890 4.427 1.00 97.56 98 GLU A N 1
ATOM 728 C CA . GLU A 1 98 ? 10.585 14.880 4.684 1.00 97.56 98 GLU A CA 1
ATOM 729 C C . GLU A 1 98 ? 9.207 14.220 4.784 1.00 97.56 98 GLU A C 1
ATOM 731 O O . GLU A 1 98 ? 8.424 14.566 5.667 1.00 97.56 98 GLU A O 1
ATOM 736 N N . VAL A 1 99 ? 8.923 13.243 3.916 1.00 97.62 99 VAL A N 1
ATOM 737 C CA . VAL A 1 99 ? 7.656 12.502 3.949 1.00 97.62 99 VAL A CA 1
ATOM 738 C C . VAL A 1 99 ? 7.545 11.675 5.227 1.00 97.62 99 VAL A C 1
ATOM 740 O O . VAL A 1 99 ? 6.500 11.707 5.870 1.00 97.62 99 VAL A O 1
ATOM 743 N N . LEU A 1 100 ? 8.612 10.982 5.636 1.00 98.06 100 LEU A N 1
ATOM 744 C CA . LEU A 1 100 ? 8.613 10.212 6.884 1.00 98.06 100 LEU A CA 1
ATOM 745 C C . LEU A 1 100 ? 8.368 11.104 8.106 1.00 98.06 100 LEU A C 1
ATOM 747 O O . LEU A 1 100 ? 7.474 10.811 8.896 1.00 98.06 100 LEU A O 1
ATOM 751 N N . ASN A 1 101 ? 9.070 12.237 8.207 1.00 98.31 101 ASN A N 1
ATOM 752 C CA . ASN A 1 101 ? 8.853 13.208 9.282 1.00 98.31 101 ASN A CA 1
ATOM 753 C C . ASN A 1 101 ? 7.397 13.694 9.308 1.00 98.31 101 ASN A C 1
ATOM 755 O O . ASN A 1 101 ? 6.787 13.767 10.372 1.00 98.31 101 ASN A O 1
ATOM 759 N N . LYS A 1 102 ? 6.807 13.965 8.136 1.00 97.75 102 LYS A N 1
ATOM 760 C CA . LYS A 1 102 ? 5.403 14.373 8.039 1.00 97.75 102 LYS A CA 1
ATOM 761 C C . LYS A 1 102 ? 4.449 13.307 8.584 1.00 97.75 102 LYS A C 1
ATOM 763 O O . LYS A 1 102 ? 3.477 13.656 9.251 1.00 97.75 102 LYS A O 1
ATOM 768 N N . LEU A 1 103 ? 4.691 12.024 8.312 1.00 98.00 103 LEU A N 1
ATOM 769 C CA . LEU A 1 103 ? 3.868 10.942 8.865 1.00 98.00 103 LEU A CA 1
ATOM 770 C C . LEU A 1 103 ? 3.981 10.889 10.393 1.00 98.00 103 LEU A C 1
ATOM 772 O O . LEU A 1 103 ? 2.956 10.815 11.072 1.00 98.00 103 LEU A O 1
ATOM 776 N N . GLU A 1 104 ? 5.197 11.001 10.930 1.00 97.94 104 GLU A N 1
ATOM 777 C CA 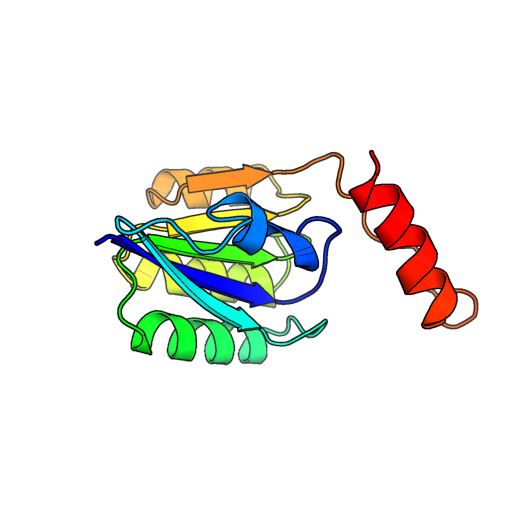. GLU A 1 104 ? 5.460 10.986 12.376 1.00 97.94 104 GLU A CA 1
ATOM 778 C C . GLU A 1 104 ? 4.788 12.157 13.097 1.00 97.94 104 GLU A C 1
ATOM 780 O O . GLU A 1 104 ? 4.080 11.950 14.083 1.00 97.94 104 GLU A O 1
ATOM 785 N N . GLU A 1 105 ? 4.929 13.375 12.567 1.00 97.94 105 GLU A N 1
ATOM 786 C CA . GLU A 1 105 ? 4.294 14.588 13.099 1.00 97.94 105 GLU A CA 1
ATOM 787 C C . GLU A 1 105 ? 2.763 14.472 13.162 1.00 97.94 105 GLU A C 1
ATOM 789 O O . GLU A 1 105 ? 2.125 15.067 14.032 1.00 97.94 105 GLU A O 1
ATOM 794 N N . ASN A 1 106 ? 2.170 13.675 12.269 1.00 97.38 106 ASN A N 1
ATOM 795 C CA . ASN A 1 106 ? 0.729 13.447 12.199 1.00 97.38 106 ASN A CA 1
ATOM 796 C C . ASN A 1 106 ? 0.285 12.113 12.828 1.00 97.38 106 ASN A C 1
ATOM 798 O O . ASN A 1 106 ? -0.876 11.732 12.688 1.00 97.38 106 ASN A O 1
ATOM 802 N N . ASN A 1 107 ? 1.165 11.421 13.563 1.00 97.25 107 ASN A N 1
ATOM 803 C CA . ASN A 1 107 ? 0.896 10.134 14.221 1.00 97.25 107 ASN A CA 1
ATOM 804 C C . ASN A 1 107 ? 0.413 9.026 13.264 1.00 97.25 107 ASN A C 1
ATOM 806 O O . ASN A 1 107 ? -0.393 8.170 13.639 1.00 97.25 107 ASN A O 1
ATOM 810 N N . ILE A 1 108 ? 0.901 9.034 12.025 1.00 98.31 108 ILE A N 1
ATOM 811 C CA . ILE A 1 108 ? 0.634 7.993 11.034 1.00 98.31 108 ILE A CA 1
ATOM 812 C C . ILE A 1 108 ? 1.802 7.005 11.055 1.00 98.31 108 ILE A C 1
ATOM 814 O O . ILE A 1 108 ? 2.957 7.384 10.871 1.00 98.31 108 ILE A O 1
ATOM 818 N N . GLY A 1 109 ? 1.502 5.724 11.281 1.00 98.44 109 GLY A N 1
ATOM 819 C CA . GLY A 1 109 ? 2.510 4.668 11.207 1.00 98.44 109 GLY A CA 1
ATOM 820 C C . GLY A 1 109 ? 2.969 4.436 9.769 1.00 98.44 109 GLY A C 1
ATOM 821 O O . GLY A 1 109 ? 2.244 4.741 8.821 1.00 98.44 109 GLY A O 1
ATOM 822 N N . TYR A 1 110 ? 4.153 3.861 9.585 1.00 98.44 110 TYR A N 1
ATOM 823 C CA . TYR A 1 110 ? 4.620 3.499 8.253 1.00 98.44 110 TYR A CA 1
ATOM 824 C C . TYR A 1 110 ? 5.482 2.239 8.240 1.00 98.44 110 TYR A C 1
ATOM 826 O O . TYR A 1 110 ? 6.124 1.884 9.228 1.00 98.44 110 TYR A O 1
ATOM 834 N N . ILE A 1 111 ? 5.494 1.575 7.087 1.00 98.31 111 ILE A N 1
ATOM 835 C CA . ILE A 1 111 ? 6.377 0.466 6.742 1.00 98.31 111 ILE A CA 1
ATOM 836 C C . ILE A 1 111 ? 6.964 0.784 5.369 1.00 98.31 111 ILE A C 1
ATOM 838 O O . ILE A 1 111 ? 6.232 0.858 4.381 1.00 98.31 111 ILE A O 1
ATOM 842 N N . ILE A 1 112 ? 8.283 0.965 5.316 1.00 97.88 112 ILE A N 1
ATOM 843 C CA . ILE A 1 112 ? 9.016 1.107 4.059 1.00 97.88 112 ILE A CA 1
ATOM 844 C C . ILE A 1 112 ? 9.727 -0.212 3.772 1.00 97.88 112 ILE A C 1
ATOM 846 O O . ILE A 1 112 ? 10.538 -0.678 4.570 1.00 97.88 112 ILE A O 1
ATOM 850 N N . VAL A 1 113 ? 9.374 -0.834 2.652 1.00 96.31 113 VAL A N 1
ATOM 851 C CA . VAL A 1 113 ? 9.933 -2.103 2.191 1.00 96.31 113 VAL A CA 1
ATOM 852 C C . VAL A 1 113 ? 10.974 -1.800 1.118 1.00 96.31 113 VAL A C 1
ATOM 854 O O . VAL A 1 113 ? 10.687 -1.861 -0.073 1.00 96.31 113 VAL A O 1
ATOM 857 N N . ASP A 1 114 ? 12.195 -1.469 1.541 1.00 93.69 114 ASP A N 1
ATOM 858 C CA . ASP A 1 114 ? 13.283 -1.089 0.620 1.00 93.69 114 ASP A CA 1
ATOM 859 C C . ASP A 1 114 ? 13.611 -2.191 -0.411 1.00 93.69 114 ASP A C 1
ATOM 861 O O . ASP A 1 114 ? 14.106 -1.913 -1.502 1.00 93.69 114 ASP A O 1
ATOM 865 N N . ALA A 1 115 ? 13.320 -3.451 -0.070 1.00 93.88 115 ALA A N 1
ATOM 866 C CA . ALA A 1 115 ? 13.504 -4.620 -0.928 1.00 93.88 115 ALA A CA 1
ATOM 867 C C . ALA A 1 115 ? 12.340 -4.873 -1.911 1.00 93.88 115 ALA A C 1
ATOM 869 O O . ALA A 1 115 ? 12.321 -5.921 -2.550 1.00 93.88 115 ALA A O 1
ATOM 870 N N . ASP A 1 116 ? 11.391 -3.939 -2.051 1.00 95.06 116 ASP A N 1
ATOM 871 C CA . ASP A 1 116 ? 10.273 -4.008 -3.003 1.00 95.06 116 ASP A CA 1
ATOM 872 C C . ASP A 1 116 ? 10.497 -3.035 -4.189 1.00 95.06 116 ASP A C 1
ATOM 874 O O . ASP A 1 116 ? 9.957 -1.922 -4.242 1.00 95.06 116 ASP A O 1
ATOM 878 N N . PRO A 1 117 ? 11.394 -3.374 -5.131 1.00 93.81 117 PRO A N 1
ATOM 879 C CA . PRO A 1 117 ? 11.826 -2.456 -6.173 1.00 93.81 117 PRO A CA 1
ATOM 880 C C . PRO A 1 117 ? 10.730 -2.166 -7.201 1.00 93.81 117 PRO A C 1
ATOM 882 O O . PRO A 1 117 ? 9.899 -3.004 -7.544 1.00 93.81 117 PRO A O 1
ATOM 885 N N . MET A 1 118 ? 10.805 -0.973 -7.795 1.00 91.19 118 MET A N 1
ATOM 886 C CA . MET A 1 118 ? 9.995 -0.635 -8.963 1.00 91.19 118 MET A CA 1
ATOM 887 C C . MET A 1 118 ? 10.419 -1.473 -10.175 1.00 91.19 118 MET A C 1
ATOM 889 O O . MET A 1 118 ? 11.605 -1.570 -10.496 1.00 91.19 118 MET A O 1
ATOM 893 N N . ILE A 1 119 ? 9.437 -2.017 -10.891 1.00 93.25 119 ILE A N 1
ATOM 894 C CA . ILE A 1 119 ? 9.655 -2.751 -12.139 1.00 93.25 119 ILE A CA 1
ATOM 895 C C . ILE A 1 119 ? 10.168 -1.832 -13.262 1.00 93.25 119 ILE A C 1
ATOM 897 O O . ILE A 1 119 ? 9.830 -0.647 -13.333 1.00 93.25 119 ILE A O 1
ATOM 901 N N . GLY A 1 120 ? 10.951 -2.389 -14.190 1.00 91.81 120 GLY A N 1
ATOM 902 C CA . GLY A 1 120 ? 11.449 -1.699 -15.384 1.00 91.81 120 GLY A CA 1
ATOM 903 C C . GLY A 1 120 ? 10.356 -1.396 -16.416 1.00 91.81 120 GLY A C 1
ATOM 904 O O . GLY A 1 120 ? 10.319 -2.008 -17.480 1.00 91.81 120 GLY A O 1
ATOM 905 N N . ALA A 1 121 ? 9.473 -0.439 -16.126 1.00 91.25 121 ALA A N 1
ATOM 906 C CA . ALA A 1 121 ? 8.318 -0.095 -16.956 1.00 91.25 121 ALA A CA 1
ATOM 907 C C . ALA A 1 121 ? 8.700 0.635 -18.259 1.00 91.25 121 ALA A C 1
ATOM 909 O O . ALA A 1 121 ? 8.613 1.861 -18.375 1.00 91.25 121 ALA A O 1
ATOM 910 N N . LYS A 1 122 ? 9.126 -0.134 -19.264 1.00 94.62 122 LYS A N 1
ATOM 911 C CA . LYS A 1 122 ? 9.350 0.314 -20.647 1.00 94.62 122 LYS A CA 1
ATOM 912 C C . LYS A 1 122 ? 8.375 -0.396 -21.571 1.00 94.62 122 LYS A C 1
ATOM 914 O O . LYS A 1 122 ? 8.226 -1.608 -21.473 1.00 94.62 122 LYS A O 1
ATOM 919 N N . LYS A 1 123 ? 7.729 0.342 -22.476 1.00 93.06 123 LYS A N 1
ATOM 920 C CA . LYS A 1 123 ? 6.678 -0.196 -23.356 1.00 93.06 123 LYS A CA 1
ATOM 921 C C . LYS A 1 123 ? 7.181 -1.347 -24.234 1.00 93.06 123 LYS A C 1
ATOM 923 O O . LYS A 1 123 ? 6.418 -2.239 -24.575 1.00 93.06 123 LYS A O 1
ATOM 928 N N . GLU A 1 124 ? 8.455 -1.307 -24.602 1.00 95.75 124 GLU A N 1
ATOM 929 C CA . GLU A 1 124 ? 9.115 -2.284 -25.465 1.00 95.75 124 GLU A CA 1
ATOM 930 C C . GLU A 1 124 ? 9.494 -3.582 -24.732 1.00 95.75 124 GLU A C 1
ATOM 932 O O . GLU A 1 124 ? 9.861 -4.554 -25.384 1.00 95.75 124 GLU A O 1
ATOM 937 N N . PHE A 1 125 ? 9.435 -3.590 -23.397 1.00 96.56 125 PHE A N 1
ATOM 938 C CA . PHE A 1 125 ? 9.897 -4.692 -22.549 1.00 96.56 125 PHE A CA 1
ATOM 939 C C . PHE A 1 125 ? 8.781 -5.253 -21.666 1.00 96.56 125 PHE A C 1
ATOM 941 O O . PHE A 1 125 ? 8.583 -6.460 -21.611 1.00 96.56 125 PHE A O 1
ATOM 948 N N . LEU A 1 126 ? 8.044 -4.373 -20.987 1.00 97.12 126 LEU A N 1
ATOM 949 C CA . LEU A 1 126 ? 7.075 -4.750 -19.971 1.00 97.12 126 LEU A CA 1
ATOM 950 C C . LEU A 1 126 ? 5.712 -5.060 -20.592 1.00 97.12 126 LEU A C 1
ATOM 952 O O . LEU A 1 126 ? 4.855 -4.183 -20.731 1.00 97.12 126 LEU A O 1
ATOM 956 N N . ASP A 1 127 ? 5.513 -6.324 -20.933 1.00 97.19 127 ASP A N 1
ATOM 957 C CA . ASP A 1 127 ? 4.208 -6.881 -21.257 1.00 97.19 127 ASP A CA 1
ATOM 958 C C . ASP A 1 127 ? 3.563 -7.535 -20.007 1.00 97.19 127 ASP A C 1
ATOM 960 O O . ASP A 1 127 ? 4.170 -7.580 -18.930 1.00 97.19 127 ASP A O 1
ATOM 964 N N . PRO A 1 128 ? 2.313 -8.030 -20.094 1.00 97.12 128 PRO A N 1
ATOM 965 C CA . PRO A 1 128 ? 1.665 -8.695 -18.965 1.00 97.12 128 PRO A CA 1
ATOM 966 C C . PRO A 1 128 ? 2.407 -9.938 -18.452 1.00 97.12 128 PRO A C 1
ATOM 968 O O . PRO A 1 128 ? 2.314 -10.237 -17.263 1.00 97.12 128 PRO A O 1
ATOM 971 N N . VAL A 1 129 ? 3.124 -10.667 -19.317 1.00 97.88 129 VAL A N 1
ATOM 972 C CA . VAL A 1 129 ? 3.883 -11.860 -18.912 1.00 97.88 129 VAL A CA 1
ATOM 973 C C . VAL A 1 129 ? 5.089 -11.455 -18.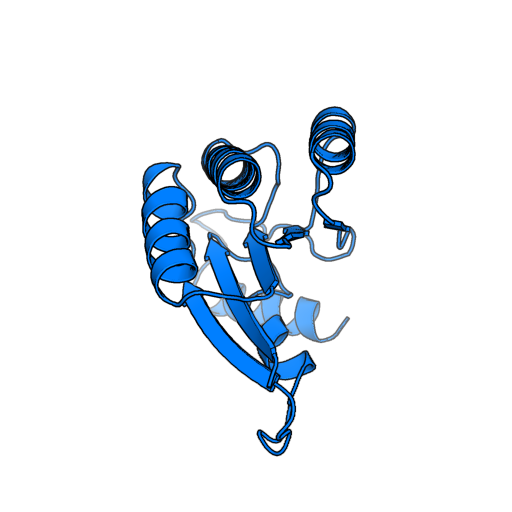074 1.00 97.88 129 VAL A C 1
ATOM 975 O O . VAL A 1 129 ? 5.249 -11.966 -16.966 1.00 97.88 129 VAL A O 1
ATOM 978 N N . GLU A 1 130 ? 5.887 -10.504 -18.553 1.00 97.62 130 GLU A N 1
ATOM 979 C CA . GLU A 1 130 ? 7.050 -9.989 -17.829 1.00 97.62 130 GLU A CA 1
ATOM 980 C C . GLU A 1 130 ? 6.649 -9.355 -16.490 1.00 97.62 130 GLU A C 1
ATOM 982 O O . GLU A 1 130 ? 7.301 -9.581 -15.470 1.00 97.62 130 GLU A O 1
ATOM 987 N N . MET A 1 131 ? 5.516 -8.640 -16.451 1.00 95.94 131 MET A N 1
ATOM 988 C CA . MET A 1 131 ? 4.959 -8.098 -15.207 1.00 95.94 131 MET A CA 1
ATOM 989 C C . MET A 1 131 ? 4.722 -9.198 -14.166 1.00 95.94 131 MET A C 1
ATOM 991 O O . MET A 1 131 ? 5.096 -9.041 -13.000 1.00 95.94 131 MET A O 1
ATOM 995 N N . CYS A 1 132 ? 4.135 -10.323 -14.580 1.00 96.06 132 CYS A N 1
ATOM 996 C CA . CYS A 1 132 ? 3.903 -11.465 -13.702 1.00 96.06 132 CYS A CA 1
ATOM 997 C C . CYS A 1 132 ? 5.211 -12.137 -13.265 1.00 96.06 132 CYS A C 1
ATOM 999 O O . CYS A 1 132 ? 5.341 -12.472 -12.088 1.00 96.06 132 CYS A O 1
ATOM 1001 N N . LEU A 1 133 ? 6.169 -12.327 -14.179 1.00 97.25 133 LEU A N 1
ATOM 1002 C CA . LEU A 1 133 ? 7.455 -12.962 -13.875 1.00 97.25 133 LEU A CA 1
ATOM 1003 C C . LEU A 1 133 ? 8.223 -12.167 -12.820 1.00 97.25 133 LEU A C 1
ATOM 1005 O O . LEU A 1 133 ? 8.546 -12.719 -11.767 1.00 97.25 133 LEU A O 1
ATOM 1009 N N . PHE A 1 134 ? 8.405 -10.865 -13.045 1.00 96.69 134 PHE A N 1
ATOM 1010 C CA . PHE A 1 134 ? 9.071 -9.985 -12.091 1.00 96.69 134 PHE A CA 1
ATOM 1011 C C . PHE A 1 134 ? 8.406 -10.039 -10.712 1.00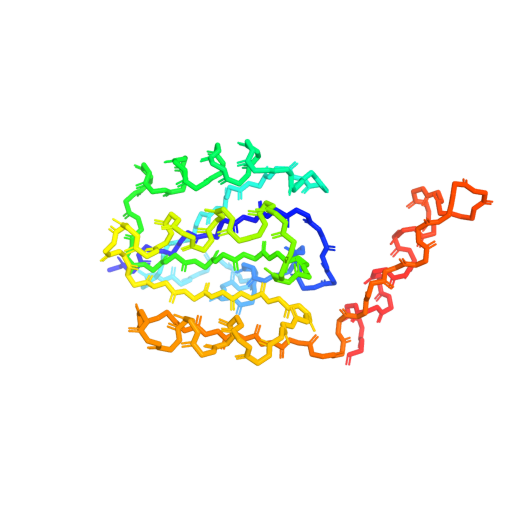 96.69 134 PHE A C 1
ATOM 1013 O O . PHE A 1 134 ? 9.070 -10.309 -9.715 1.00 96.69 134 PHE A O 1
ATOM 1020 N N . ASN A 1 135 ? 7.083 -9.842 -10.638 1.00 95.38 135 ASN A N 1
ATOM 1021 C CA . ASN A 1 135 ? 6.388 -9.834 -9.349 1.00 95.38 135 ASN A CA 1
ATOM 1022 C C . ASN A 1 135 ? 6.404 -11.208 -8.663 1.00 95.38 135 ASN A C 1
ATOM 1024 O O . ASN A 1 135 ? 6.415 -11.264 -7.437 1.00 95.38 135 ASN A O 1
ATOM 1028 N N . SER A 1 136 ? 6.450 -12.314 -9.414 1.00 96.00 136 SER A N 1
ATOM 1029 C CA . SER A 1 136 ? 6.602 -13.650 -8.824 1.00 96.00 136 SER A CA 1
ATOM 1030 C C . SER A 1 136 ? 7.962 -13.836 -8.150 1.00 96.00 136 SER A C 1
ATOM 1032 O O . SER A 1 136 ? 8.035 -14.445 -7.082 1.00 96.00 136 SER A O 1
ATOM 1034 N N . ASP A 1 137 ? 9.021 -13.261 -8.727 1.00 96.31 137 ASP A N 1
ATOM 1035 C CA . ASP A 1 137 ? 10.346 -13.257 -8.119 1.00 96.31 137 ASP A CA 1
ATOM 1036 C C . ASP A 1 137 ? 10.395 -12.350 -6.891 1.00 96.31 137 ASP A C 1
ATOM 1038 O O . ASP A 1 137 ? 10.932 -12.773 -5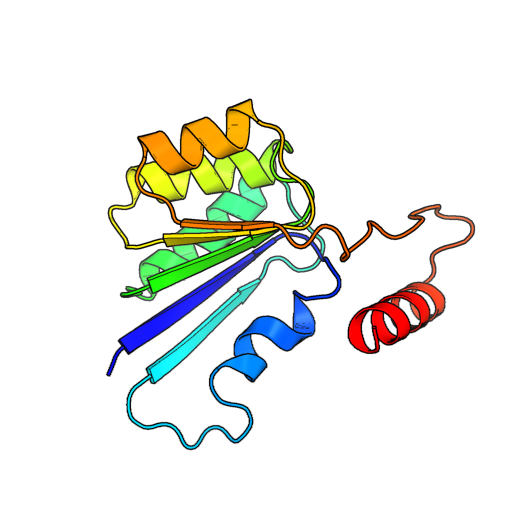.871 1.00 96.31 137 ASP A O 1
ATOM 1042 N N . ILE A 1 138 ? 9.782 -11.161 -6.939 1.00 95.44 138 ILE A N 1
ATOM 1043 C CA . ILE A 1 138 ? 9.697 -10.276 -5.766 1.00 95.44 138 ILE A CA 1
ATOM 1044 C C . ILE A 1 138 ? 8.936 -10.942 -4.618 1.00 95.44 138 ILE A C 1
ATOM 1046 O O . ILE A 1 138 ? 9.392 -10.892 -3.485 1.00 95.44 138 ILE A O 1
ATOM 1050 N N . ILE A 1 139 ? 7.819 -11.621 -4.894 1.00 94.44 139 ILE A N 1
ATOM 1051 C CA . ILE A 1 139 ? 7.050 -12.346 -3.867 1.00 94.44 139 ILE A CA 1
ATOM 1052 C C . ILE A 1 139 ? 7.860 -13.505 -3.258 1.00 94.44 139 ILE A C 1
ATOM 1054 O O . ILE A 1 139 ? 7.600 -13.913 -2.126 1.00 94.44 139 ILE A O 1
ATOM 1058 N N . ARG A 1 140 ? 8.809 -14.074 -4.009 1.00 94.62 140 ARG A N 1
ATOM 1059 C CA . ARG A 1 140 ? 9.644 -15.192 -3.554 1.00 94.62 140 ARG A CA 1
ATOM 1060 C C . ARG A 1 140 ? 10.782 -14.758 -2.621 1.00 94.62 140 ARG A C 1
ATOM 1062 O O . ARG A 1 140 ? 11.196 -15.585 -1.808 1.00 94.62 140 ARG A O 1
ATOM 1069 N N . VAL A 1 141 ? 11.327 -13.553 -2.804 1.00 91.94 141 VAL A N 1
ATOM 1070 C CA . VAL A 1 141 ? 12.470 -13.007 -2.041 1.00 91.94 141 VAL A CA 1
ATOM 1071 C C . VAL A 1 141 ? 12.053 -12.651 -0.618 1.00 91.94 141 VAL A C 1
ATOM 1073 O O . VAL A 1 141 ? 12.807 -13.048 0.300 1.00 91.94 141 VAL A O 1
#

Radius of gyration: 15.07 Å; chains: 1; bounding box: 31×34×42 Å

Foldseek 3Di:
DAEEEEQEEADWLCVVCVQCVVPVPVPDPVYDYYYFYPYRHQALVSLVVSVVVRVVVVGLEYEYEYEDCPDRRNVSNVVVVLVSPHAYEYEYQDDDPVVVVVCVVSVYHYDHNVLGDDDPDDPVPDDPVVVVVVSVVSNVD

Secondary structure (DSSP, 8-state):
-EEEEEEE-S--TTTTTTTGGG-TTS--SSEEEEEEE-TT--SHHHHHHHHHHHHHT--SEEEEE-SSTTSHHHHHHHHHHHHH-S-EEEEES---HHHHHHHHHTT-EEEE-TTSPPP---TTT--HHHHHHHHHHHHH-